Protein AF-A8ZUN6-F1 (afdb_monomer_lite)

Radius of gyration: 23.97 Å; chains: 1; bounding box: 45×44×80 Å

Organism: Desulfosudis oleivorans (strain DSM 6200 / JCM 39069 / Hxd3) (NCBI:txid96561)

Secondary structure (DSSP, 8-state):
-HHHHHHHT--EEEEEETTEEEEEESSTT-EE--HHHHHHTT---HHHHHHHHHHHHHTTSEEEEE---SSTT---EEEE-GGGGG--TT--S---------GGG-HHHHHHHHHHHHHHHHHHHH--

Sequence (128 aa):
MVLTALLDARIFNNVKINGKKERILVNGDSLTLPYKKLMDVYFMNMAGITRGIDDVLAKGLAKLVHQGGGGKHDQSVFALAEDYLRWTPGVVFYKRPKVIRRGFQDPANQRHRKNSRSQNDRLIRIAK

Structure (mmCIF, N/CA/C/O backbone):
data_AF-A8ZUN6-F1
#
_entry.id   AF-A8ZUN6-F1
#
loop_
_atom_site.group_PDB
_atom_site.id
_atom_site.type_symbol
_atom_site.label_atom_id
_atom_site.label_alt_id
_atom_site.label_comp_id
_atom_site.label_asym_id
_atom_site.label_entity_id
_atom_site.label_seq_id
_atom_site.pdbx_PDB_ins_code
_atom_site.Cartn_x
_atom_site.Cartn_y
_atom_site.Cartn_z
_atom_site.occupancy
_atom_site.B_iso_or_equiv
_atom_site.auth_seq_id
_atom_site.auth_comp_id
_atom_site.auth_asym_id
_atom_site.auth_atom_id
_atom_site.pdbx_PDB_model_num
ATOM 1 N N . MET A 1 1 ? 7.915 -0.647 3.345 1.00 77.06 1 MET A N 1
ATOM 2 C CA . MET A 1 1 ? 7.774 0.799 3.073 1.00 77.06 1 MET A CA 1
ATOM 3 C C . MET A 1 1 ? 6.443 1.137 2.420 1.00 77.06 1 MET A C 1
ATOM 5 O O . MET A 1 1 ? 5.673 1.847 3.045 1.00 77.06 1 MET A O 1
ATOM 9 N N . VAL A 1 2 ? 6.089 0.573 1.258 1.00 84.81 2 VAL A N 1
ATOM 10 C CA . VAL A 1 2 ? 4.765 0.828 0.641 1.00 84.81 2 VAL A CA 1
ATOM 11 C C . VAL A 1 2 ? 3.592 0.403 1.535 1.00 84.81 2 VAL A C 1
ATOM 13 O O . VAL A 1 2 ? 2.659 1.177 1.715 1.00 84.81 2 VAL A O 1
ATOM 16 N N . LEU A 1 3 ? 3.665 -0.775 2.170 1.00 84.31 3 LEU A N 1
ATOM 17 C CA . LEU A 1 3 ? 2.647 -1.194 3.144 1.00 84.31 3 LEU A CA 1
ATOM 18 C C . LEU A 1 3 ? 2.510 -0.187 4.294 1.00 84.31 3 LEU A C 1
ATOM 20 O O . LEU A 1 3 ? 1.405 0.189 4.653 1.00 84.31 3 LEU A O 1
ATOM 24 N N . THR A 1 4 ? 3.629 0.286 4.842 1.00 84.19 4 THR A N 1
ATOM 25 C CA . THR A 1 4 ? 3.646 1.284 5.919 1.00 84.19 4 THR A CA 1
ATOM 26 C C . THR A 1 4 ? 2.925 2.564 5.505 1.00 84.19 4 THR A C 1
ATOM 28 O O . THR A 1 4 ? 2.127 3.086 6.274 1.00 84.19 4 THR A O 1
ATOM 31 N N . ALA A 1 5 ? 3.143 3.028 4.274 1.00 86.06 5 ALA A N 1
ATOM 32 C CA . ALA A 1 5 ? 2.460 4.200 3.740 1.00 86.06 5 ALA A CA 1
ATOM 33 C C . ALA A 1 5 ? 0.947 3.986 3.547 1.00 86.06 5 ALA A C 1
ATOM 35 O O . ALA A 1 5 ? 0.164 4.895 3.809 1.00 86.06 5 ALA A O 1
ATOM 36 N N . LEU A 1 6 ? 0.519 2.782 3.150 1.00 84.81 6 LEU A N 1
ATOM 37 C CA . LEU A 1 6 ? -0.905 2.420 3.105 1.00 84.81 6 LEU A CA 1
ATOM 38 C C . LEU A 1 6 ? -1.527 2.388 4.506 1.00 84.81 6 LEU A C 1
ATOM 40 O O . LEU A 1 6 ? -2.644 2.859 4.700 1.00 84.81 6 LEU A O 1
ATOM 44 N N . LEU A 1 7 ? -0.796 1.874 5.496 1.00 85.38 7 LEU A N 1
ATOM 45 C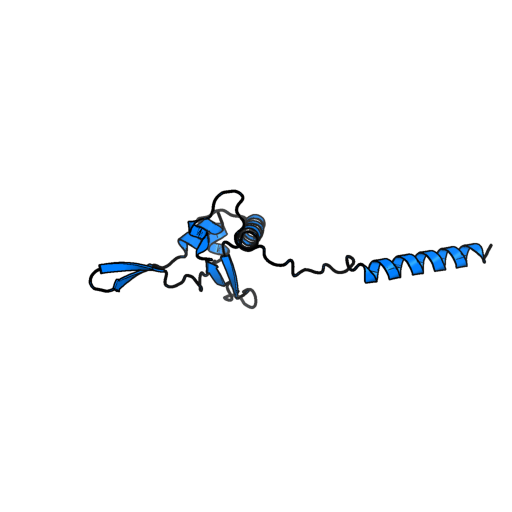 CA . LEU A 1 7 ? -1.246 1.844 6.887 1.00 85.38 7 LEU A CA 1
ATOM 46 C C . LEU A 1 7 ? -1.333 3.243 7.508 1.00 85.38 7 LEU A C 1
ATOM 48 O O . LEU A 1 7 ? -2.188 3.458 8.367 1.00 85.38 7 LEU A O 1
ATOM 52 N N . ASP A 1 8 ? -0.477 4.171 7.085 1.00 84.81 8 ASP A N 1
ATOM 53 C CA . ASP A 1 8 ? -0.504 5.578 7.496 1.00 84.81 8 ASP A CA 1
ATOM 54 C C . ASP A 1 8 ? -1.681 6.348 6.873 1.00 84.81 8 ASP A C 1
ATOM 56 O O . ASP A 1 8 ? -2.231 7.257 7.481 1.00 84.81 8 ASP A O 1
ATOM 60 N N . ALA A 1 9 ? -2.136 5.950 5.682 1.00 84.9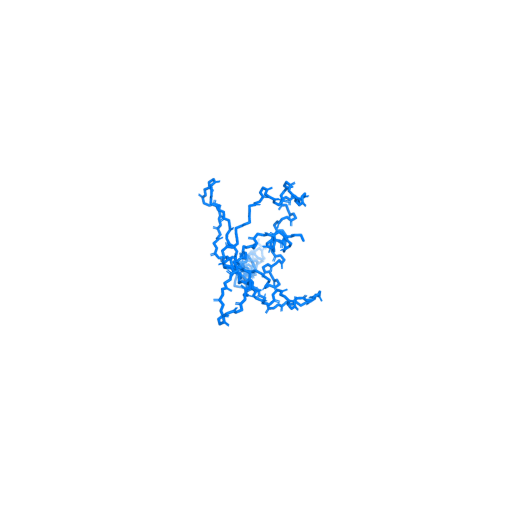4 9 ALA A N 1
ATOM 61 C CA . ALA A 1 9 ? -3.286 6.560 5.009 1.00 84.94 9 ALA A CA 1
ATOM 62 C C . ALA A 1 9 ? -4.656 6.175 5.617 1.00 84.94 9 ALA A C 1
ATOM 64 O O . ALA A 1 9 ? -5.699 6.628 5.139 1.00 84.94 9 ALA A O 1
ATOM 65 N N . ARG A 1 10 ? -4.684 5.330 6.656 1.00 86.69 10 ARG A N 1
ATOM 66 C CA . ARG A 1 10 ? -5.918 4.860 7.303 1.00 86.69 10 ARG A CA 1
ATOM 67 C C . ARG A 1 10 ? -6.569 5.953 8.149 1.00 86.69 10 ARG A C 1
ATOM 69 O O . ARG A 1 10 ? -5.929 6.562 9.002 1.00 86.69 10 ARG A O 1
ATOM 76 N N . ILE A 1 11 ? -7.877 6.115 7.985 1.00 85.00 11 ILE A N 1
ATOM 77 C CA . ILE A 1 11 ? -8.717 7.014 8.774 1.00 85.00 11 ILE A CA 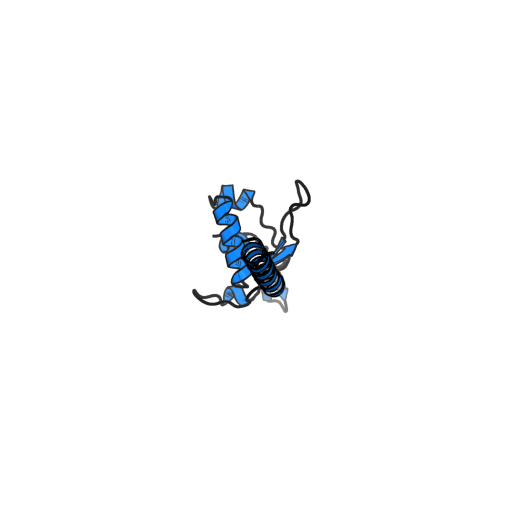1
ATOM 78 C C . ILE A 1 11 ? -9.600 6.173 9.686 1.00 85.00 11 ILE A C 1
ATOM 80 O O . ILE A 1 11 ? -10.366 5.316 9.239 1.00 85.00 11 ILE A O 1
ATOM 84 N N . PHE A 1 12 ? -9.497 6.444 10.982 1.00 85.31 12 PHE A N 1
ATOM 85 C CA . PHE A 1 12 ? -10.272 5.758 12.001 1.00 85.31 12 PHE A CA 1
ATOM 86 C C . PHE A 1 12 ? -11.290 6.706 12.613 1.00 85.31 12 PHE A C 1
ATOM 88 O O . PHE A 1 12 ? -10.914 7.781 13.079 1.00 85.31 12 PHE A O 1
ATOM 95 N N . ASN A 1 13 ? -12.539 6.261 12.698 1.00 85.69 13 ASN A N 1
ATOM 96 C CA . ASN A 1 13 ? -13.574 6.955 13.449 1.00 85.69 13 ASN A CA 1
ATOM 97 C C . ASN A 1 13 ? -13.877 6.207 14.742 1.00 85.69 13 ASN A C 1
ATOM 99 O O . ASN A 1 13 ? -13.863 4.976 14.796 1.00 85.69 13 ASN A O 1
ATOM 103 N N . ASN A 1 14 ? -14.174 6.975 15.787 1.00 83.69 14 ASN A N 1
ATOM 104 C CA . ASN A 1 14 ? -14.669 6.430 17.040 1.00 83.69 14 ASN A CA 1
ATOM 105 C C . ASN A 1 14 ? -16.189 6.363 16.957 1.00 83.69 14 ASN A C 1
ATOM 107 O O . ASN A 1 14 ? -16.854 7.398 16.911 1.00 83.69 14 ASN A O 1
ATOM 111 N N . VAL A 1 15 ? -16.732 5.154 16.948 1.00 85.00 15 VAL A N 1
ATOM 112 C CA . VAL A 1 15 ? -18.173 4.916 16.920 1.00 85.00 15 VAL A CA 1
ATOM 113 C C . VAL A 1 15 ? -18.586 4.369 18.281 1.00 85.00 15 VAL A C 1
ATOM 115 O O . VAL A 1 15 ? -17.864 3.584 18.896 1.00 85.00 15 VAL A O 1
ATOM 118 N N . LYS A 1 16 ? -19.730 4.821 18.801 1.00 80.88 16 LYS A N 1
ATOM 119 C CA . LYS A 1 16 ? -20.330 4.209 19.990 1.00 80.88 16 LYS A CA 1
ATOM 120 C C . LYS A 1 16 ? -21.234 3.069 19.541 1.00 80.88 16 LYS A C 1
ATOM 122 O O . LYS A 1 16 ? -22.281 3.328 18.958 1.00 80.88 16 LYS A O 1
ATOM 127 N N . ILE A 1 17 ? -20.853 1.837 19.856 1.00 77.31 17 ILE A N 1
ATOM 128 C CA . ILE A 1 17 ? -21.691 0.649 19.673 1.00 77.31 17 ILE A CA 1
ATOM 129 C C . ILE A 1 17 ? -22.001 0.113 21.070 1.00 77.31 17 ILE A C 1
ATOM 131 O O . ILE A 1 17 ? -21.096 -0.115 21.871 1.00 77.31 17 ILE A O 1
ATOM 135 N N . ASN A 1 18 ? -23.287 -0.012 21.409 1.00 77.81 18 ASN A N 1
ATOM 136 C CA . ASN A 1 18 ? -23.752 -0.505 22.714 1.00 77.81 18 ASN A CA 1
ATOM 137 C C . ASN A 1 18 ? -23.088 0.187 23.925 1.00 77.81 18 ASN A C 1
ATOM 139 O O . ASN A 1 18 ? -22.684 -0.454 24.893 1.00 77.81 18 ASN A O 1
ATOM 143 N N . GLY A 1 19 ? -22.914 1.511 23.855 1.00 80.94 19 GLY A N 1
ATOM 144 C CA . GLY A 1 19 ? -22.315 2.313 24.930 1.00 80.94 19 GLY A CA 1
ATOM 145 C C . GLY A 1 19 ? -20.786 2.227 25.046 1.00 80.94 19 GLY A C 1
ATOM 146 O O . GLY A 1 19 ? -20.194 3.047 25.750 1.00 80.94 19 GLY A O 1
ATOM 147 N N . LYS A 1 20 ? -20.126 1.318 24.318 1.00 75.31 20 LYS A N 1
ATOM 148 C CA . LYS A 1 20 ? -18.663 1.208 24.246 1.00 75.31 20 LYS A CA 1
ATOM 149 C C . LYS A 1 20 ? -18.128 1.974 23.037 1.00 75.31 20 LYS A C 1
ATOM 151 O O . LYS A 1 20 ? -18.771 2.040 21.993 1.00 75.31 20 LYS A O 1
ATOM 156 N N . LYS A 1 21 ? -16.961 2.605 23.196 1.00 79.50 21 LYS A N 1
ATOM 157 C CA . LYS A 1 21 ? -16.259 3.283 22.098 1.00 79.50 21 LYS A CA 1
ATOM 158 C C . LYS A 1 21 ? -15.440 2.246 21.337 1.00 79.50 21 LYS A C 1
ATOM 160 O O . LYS A 1 21 ? -14.506 1.688 21.904 1.00 79.50 21 LYS A O 1
ATOM 165 N N . GLU A 1 22 ? -15.766 2.032 20.072 1.00 81.69 22 GLU A N 1
ATOM 166 C CA . GLU A 1 22 ? -14.995 1.192 19.161 1.00 81.69 22 GLU A CA 1
ATOM 167 C C . GLU A 1 22 ? -14.355 2.045 18.068 1.00 81.69 22 GLU A C 1
ATOM 169 O O . GLU A 1 22 ? -14.916 3.047 17.615 1.00 81.69 22 GLU A O 1
ATOM 174 N N . ARG A 1 23 ? -13.141 1.662 17.669 1.00 79.50 23 ARG A N 1
ATOM 175 C CA . ARG A 1 23 ? -12.364 2.358 16.646 1.00 79.50 23 ARG A CA 1
ATOM 176 C C . ARG A 1 23 ? -12.511 1.601 15.332 1.00 79.50 23 ARG A C 1
ATOM 178 O O . ARG A 1 23 ? -11.917 0.540 15.169 1.00 79.50 23 ARG A O 1
ATOM 185 N N . ILE A 1 24 ? -13.287 2.152 14.406 1.00 80.62 24 ILE A N 1
ATOM 186 C CA . ILE A 1 24 ? -13.614 1.509 13.130 1.00 80.62 24 ILE A CA 1
ATOM 187 C C . ILE A 1 24 ? -12.818 2.179 12.009 1.00 80.62 24 ILE A C 1
ATOM 189 O O . ILE A 1 24 ? -12.696 3.407 11.965 1.00 80.62 24 ILE A O 1
ATOM 193 N N . LEU A 1 25 ? -12.243 1.365 11.122 1.00 81.31 25 LEU A N 1
ATOM 194 C CA . LEU A 1 25 ? -11.573 1.830 9.910 1.00 81.31 25 LEU A CA 1
ATOM 195 C C . LEU A 1 25 ? -12.631 2.208 8.869 1.00 81.31 25 LEU A C 1
ATOM 197 O O . LEU A 1 25 ? -13.431 1.368 8.476 1.00 81.31 25 LEU A O 1
ATOM 201 N N . VAL A 1 26 ? -12.632 3.463 8.426 1.00 81.69 26 VAL A N 1
ATOM 202 C CA . VAL A 1 26 ? -13.702 4.001 7.564 1.00 81.69 26 VAL A CA 1
ATOM 203 C C . VAL A 1 26 ? -13.341 3.921 6.087 1.00 81.69 26 VAL A C 1
ATOM 205 O O . VAL A 1 26 ? -14.204 3.713 5.245 1.00 81.69 26 VAL A O 1
ATOM 208 N N . ASN A 1 27 ? -12.057 4.075 5.768 1.00 83.75 27 ASN A N 1
ATOM 209 C CA . ASN A 1 27 ? -11.553 4.141 4.398 1.00 83.75 27 ASN A CA 1
ATOM 210 C C . ASN A 1 27 ? -10.770 2.886 3.990 1.00 83.75 27 ASN A C 1
ATOM 212 O O . ASN A 1 27 ? -9.874 2.974 3.154 1.00 83.75 27 ASN A O 1
ATOM 216 N N . GLY A 1 28 ? -11.074 1.732 4.595 1.00 78.25 28 GLY A N 1
ATOM 217 C CA . GLY A 1 28 ? -10.349 0.482 4.342 1.00 78.25 28 GLY A CA 1
ATOM 218 C C . GLY A 1 28 ? -10.315 0.098 2.863 1.00 78.25 28 GLY A C 1
ATOM 219 O O . GLY A 1 28 ? -9.275 -0.345 2.381 1.00 78.25 28 GLY A O 1
ATOM 220 N N . ASP A 1 29 ? -11.401 0.379 2.140 1.00 80.88 29 ASP A N 1
ATOM 221 C CA . ASP A 1 29 ? -11.550 0.075 0.713 1.00 80.88 29 ASP A CA 1
ATOM 222 C C . ASP A 1 29 ? -11.161 1.235 -0.219 1.00 80.88 29 ASP A C 1
ATOM 224 O O . ASP A 1 29 ? -11.176 1.095 -1.441 1.00 80.88 29 ASP A O 1
ATOM 228 N N . SER A 1 30 ? -10.808 2.392 0.346 1.00 86.19 30 SER A N 1
ATOM 229 C CA . SER A 1 30 ? -10.566 3.631 -0.395 1.00 86.19 30 SER A CA 1
ATOM 230 C C . SER A 1 30 ? -9.308 4.353 0.103 1.00 86.19 30 SER A C 1
ATOM 232 O O . SER A 1 30 ? -9.332 5.541 0.438 1.00 86.19 30 SER A O 1
ATOM 234 N N . LEU A 1 31 ? -8.197 3.624 0.190 1.00 86.25 31 LEU A N 1
ATOM 235 C CA . LEU A 1 31 ? -6.891 4.174 0.532 1.00 86.25 31 LEU A CA 1
ATOM 236 C C . LEU A 1 31 ? -6.238 4.771 -0.707 1.00 86.25 31 LEU A C 1
ATOM 238 O O . LEU A 1 31 ? -5.813 4.067 -1.625 1.00 86.25 31 LEU A O 1
ATOM 242 N N . THR A 1 32 ? -6.108 6.088 -0.710 1.00 84.69 32 THR A N 1
ATOM 243 C CA . THR A 1 32 ? -5.415 6.801 -1.777 1.00 84.69 32 THR A CA 1
ATOM 244 C C . THR A 1 32 ? -3.933 6.911 -1.446 1.00 84.69 32 THR A C 1
ATOM 246 O O . THR A 1 32 ? -3.559 7.370 -0.366 1.00 84.69 32 THR A O 1
ATOM 249 N N . LEU A 1 33 ? -3.074 6.502 -2.382 1.00 79.69 33 LEU A N 1
ATOM 250 C CA . LEU A 1 33 ? -1.624 6.518 -2.193 1.00 79.69 33 LEU A CA 1
ATOM 251 C C . LEU A 1 33 ? -0.963 7.454 -3.220 1.00 79.69 33 LEU A C 1
ATOM 253 O O . LEU A 1 33 ? -0.672 7.033 -4.342 1.00 79.69 33 LEU A O 1
ATOM 257 N N . PRO A 1 34 ? -0.698 8.728 -2.873 1.00 78.00 34 PRO A N 1
ATOM 258 C CA . PRO A 1 34 ? -0.025 9.637 -3.786 1.00 78.00 34 PRO A CA 1
ATOM 259 C C . PRO A 1 34 ? 1.453 9.257 -3.915 1.00 78.00 34 PRO A C 1
ATOM 261 O O . PRO A 1 34 ? 2.186 9.257 -2.925 1.00 78.00 34 PRO A O 1
ATOM 264 N N . TYR A 1 35 ? 1.923 9.029 -5.146 1.00 80.31 35 TYR A N 1
ATOM 265 C CA . TYR A 1 35 ? 3.344 8.782 -5.443 1.00 80.31 35 TYR A CA 1
ATOM 266 C C . TYR A 1 35 ? 4.261 9.866 -4.861 1.00 80.31 35 TYR A C 1
ATOM 268 O O . TYR A 1 35 ? 5.328 9.552 -4.343 1.00 80.31 35 TYR A O 1
ATOM 276 N N . LYS A 1 36 ? 3.807 11.126 -4.862 1.00 81.75 36 LYS A N 1
ATOM 277 C CA . LYS A 1 36 ? 4.533 12.248 -4.260 1.00 81.75 36 LYS A CA 1
ATOM 278 C C . LYS A 1 36 ? 4.770 12.058 -2.756 1.00 81.75 36 LYS A C 1
ATOM 280 O O . LYS A 1 36 ? 5.886 12.243 -2.297 1.00 81.75 36 LYS A O 1
ATOM 285 N N . LYS A 1 37 ? 3.767 11.587 -2.001 1.00 82.50 37 LYS A N 1
ATOM 286 C CA . LYS A 1 37 ? 3.918 11.307 -0.559 1.00 82.50 37 LYS A CA 1
ATOM 287 C C . LYS A 1 37 ? 4.956 10.204 -0.319 1.00 82.50 37 LYS A C 1
ATOM 289 O O . LYS A 1 37 ? 5.726 10.276 0.630 1.00 82.50 37 LYS A O 1
ATOM 294 N N . LEU A 1 38 ? 5.011 9.199 -1.194 1.00 84.12 38 LEU A N 1
ATOM 295 C CA . LEU A 1 38 ? 5.997 8.116 -1.109 1.00 84.12 38 LEU A CA 1
ATOM 296 C C . LEU A 1 38 ? 7.431 8.582 -1.387 1.00 84.12 38 LEU A C 1
ATOM 298 O O . LEU A 1 38 ? 8.363 8.077 -0.763 1.00 84.12 38 LEU A O 1
ATOM 302 N N . MET A 1 39 ? 7.601 9.529 -2.307 1.00 86.38 39 MET A N 1
ATOM 303 C CA . MET A 1 39 ? 8.904 10.117 -2.615 1.00 86.38 39 MET A CA 1
ATOM 304 C C . MET A 1 39 ? 9.354 11.075 -1.512 1.00 86.38 39 MET A C 1
ATOM 306 O O . MET A 1 39 ? 10.462 10.934 -1.008 1.00 86.38 39 MET A O 1
ATOM 310 N N . ASP A 1 40 ? 8.476 11.986 -1.093 1.00 87.00 40 ASP A N 1
ATOM 311 C CA . ASP A 1 40 ? 8.831 13.084 -0.191 1.00 87.00 40 ASP A CA 1
ATOM 312 C C . ASP A 1 40 ? 8.964 12.626 1.270 1.00 87.00 40 ASP A C 1
ATOM 314 O O . ASP A 1 40 ? 9.862 13.072 1.977 1.00 87.00 40 ASP A O 1
ATOM 318 N N . VAL A 1 41 ? 8.082 11.732 1.740 1.00 86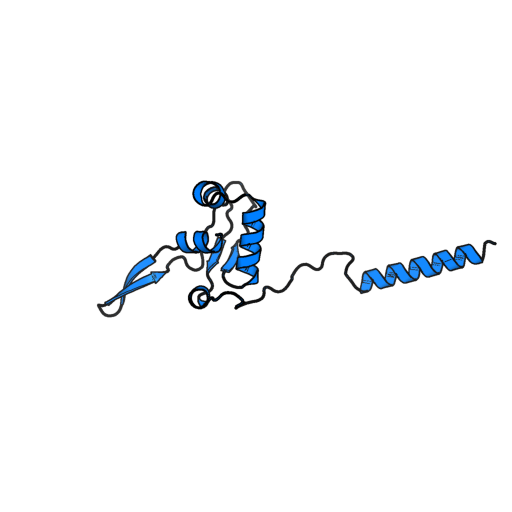.19 41 VAL A N 1
ATOM 319 C CA . VAL A 1 41 ? 8.039 11.311 3.157 1.00 86.19 41 VAL A CA 1
ATOM 320 C C . VAL A 1 41 ? 8.841 10.037 3.397 1.00 86.19 41 VAL A C 1
ATOM 322 O O . VAL A 1 41 ? 9.511 9.896 4.415 1.00 86.19 41 VAL A O 1
ATOM 325 N N . TYR A 1 42 ? 8.756 9.086 2.465 1.00 85.38 42 TYR A N 1
ATOM 326 C CA . TYR A 1 42 ? 9.379 7.769 2.615 1.00 85.38 42 TYR A CA 1
ATOM 327 C C . TYR A 1 42 ? 10.671 7.623 1.802 1.00 85.38 42 TYR A C 1
ATOM 329 O O . TYR A 1 42 ? 11.228 6.526 1.764 1.00 85.38 42 TYR A O 1
ATOM 337 N N . PHE A 1 43 ? 11.136 8.700 1.155 1.00 87.69 43 PHE A N 1
ATOM 338 C CA . PHE A 1 43 ? 12.382 8.760 0.380 1.00 87.69 43 PHE A CA 1
ATOM 339 C C . PHE A 1 43 ? 12.523 7.629 -0.651 1.00 87.69 43 PHE A C 1
ATOM 341 O O . PHE A 1 43 ? 13.624 7.167 -0.955 1.00 87.69 43 PHE A O 1
ATOM 348 N N . MET A 1 44 ? 11.401 7.143 -1.191 1.00 87.00 44 MET A N 1
ATOM 349 C CA . MET A 1 44 ? 11.418 6.059 -2.166 1.00 87.00 44 MET A CA 1
ATOM 350 C C . MET A 1 44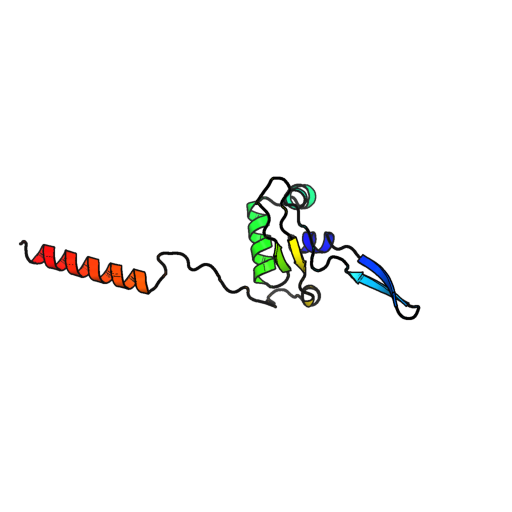 ? 11.545 6.606 -3.581 1.00 87.00 44 MET A C 1
ATOM 352 O O . MET A 1 44 ? 10.794 7.483 -3.996 1.00 87.00 44 MET A O 1
ATOM 356 N N . ASN A 1 45 ? 12.439 6.016 -4.369 1.00 89.88 45 ASN A N 1
ATOM 357 C CA . ASN A 1 45 ? 12.480 6.276 -5.802 1.00 89.88 45 ASN A CA 1
ATOM 358 C C . ASN A 1 45 ? 11.312 5.580 -6.533 1.00 89.88 45 ASN A C 1
ATOM 360 O O . ASN A 1 45 ? 10.703 4.629 -6.038 1.00 89.88 45 ASN A O 1
ATOM 364 N N . MET A 1 46 ? 11.011 6.029 -7.753 1.00 85.81 46 MET A N 1
ATOM 365 C CA . MET A 1 46 ? 9.866 5.534 -8.530 1.00 85.81 46 MET A CA 1
ATOM 366 C C . MET A 1 46 ? 9.922 4.019 -8.804 1.00 85.81 46 MET A C 1
ATOM 368 O O . MET A 1 46 ? 8.897 3.334 -8.764 1.00 85.81 46 MET A O 1
ATOM 372 N N . ALA A 1 47 ? 11.123 3.474 -9.021 1.00 87.38 47 ALA A N 1
ATOM 373 C CA . ALA A 1 47 ? 11.327 2.041 -9.222 1.00 87.38 47 ALA A CA 1
ATOM 374 C C . ALA A 1 47 ? 11.018 1.225 -7.954 1.00 87.38 47 ALA A C 1
ATOM 376 O O . ALA A 1 47 ? 10.355 0.190 -8.026 1.00 87.38 47 ALA A O 1
ATOM 377 N N . GLY A 1 48 ? 11.461 1.701 -6.790 1.00 86.94 48 GLY A N 1
ATOM 378 C CA . GLY A 1 48 ? 11.202 1.092 -5.489 1.00 86.94 48 GLY A CA 1
ATOM 379 C C . GLY A 1 48 ? 9.729 1.164 -5.104 1.00 86.94 48 GLY A C 1
ATOM 380 O O . GLY A 1 48 ? 9.187 0.182 -4.604 1.00 86.94 48 GLY A O 1
ATOM 381 N N . ILE A 1 49 ? 9.058 2.276 -5.421 1.00 87.50 49 ILE A N 1
ATOM 382 C CA . ILE A 1 49 ? 7.607 2.408 -5.251 1.00 87.50 49 ILE A CA 1
ATOM 383 C C . ILE A 1 49 ? 6.880 1.354 -6.083 1.00 87.50 49 ILE A C 1
ATOM 385 O O . ILE A 1 49 ? 6.063 0.614 -5.546 1.00 87.50 49 ILE A O 1
ATOM 389 N N . THR A 1 50 ? 7.205 1.250 -7.373 1.00 87.31 50 THR A N 1
ATOM 390 C CA . THR A 1 50 ? 6.545 0.306 -8.287 1.00 87.31 50 THR A CA 1
ATOM 391 C C . THR A 1 50 ? 6.722 -1.136 -7.811 1.00 87.31 50 THR A C 1
ATOM 393 O O . THR A 1 50 ? 5.739 -1.855 -7.653 1.00 87.31 50 THR A O 1
ATOM 396 N N . ARG A 1 51 ? 7.957 -1.532 -7.472 1.00 88.56 51 ARG A N 1
ATOM 397 C CA . ARG A 1 51 ? 8.247 -2.864 -6.916 1.00 88.56 51 ARG A CA 1
ATOM 398 C C . ARG A 1 51 ? 7.527 -3.111 -5.593 1.00 88.56 51 ARG A C 1
ATOM 400 O O . ARG A 1 51 ? 6.990 -4.189 -5.380 1.00 88.56 51 ARG A O 1
ATOM 407 N N . GLY A 1 52 ? 7.495 -2.119 -4.708 1.00 88.38 52 GLY A N 1
ATOM 408 C CA . GLY A 1 52 ? 6.821 -2.241 -3.421 1.00 88.38 52 GLY A CA 1
ATOM 409 C C . GLY A 1 52 ? 5.303 -2.371 -3.557 1.00 88.38 52 GLY A C 1
ATOM 410 O O . GLY A 1 52 ? 4.697 -3.128 -2.804 1.00 88.38 52 GLY A O 1
ATOM 411 N N . ILE A 1 53 ? 4.690 -1.674 -4.518 1.00 88.25 53 ILE A N 1
ATOM 412 C CA . ILE A 1 53 ? 3.269 -1.839 -4.853 1.00 88.25 53 ILE A CA 1
ATOM 413 C C . ILE A 1 53 ? 3.031 -3.253 -5.387 1.00 88.25 53 ILE A C 1
ATOM 415 O O . ILE A 1 53 ? 2.149 -3.944 -4.878 1.00 88.25 53 ILE A O 1
ATOM 419 N N . ASP A 1 54 ? 3.840 -3.710 -6.344 1.00 87.00 54 ASP A N 1
ATOM 420 C CA . ASP A 1 54 ? 3.740 -5.067 -6.888 1.00 87.00 54 ASP A CA 1
ATOM 421 C C . ASP A 1 54 ? 3.854 -6.131 -5.791 1.00 87.00 54 ASP A C 1
ATOM 423 O O . ASP A 1 54 ? 3.046 -7.055 -5.756 1.00 87.00 54 ASP A O 1
ATOM 427 N N . ASP A 1 55 ? 4.787 -5.974 -4.851 1.00 88.19 55 ASP A N 1
ATOM 428 C CA . ASP A 1 55 ? 4.968 -6.889 -3.722 1.00 88.19 55 ASP A CA 1
ATOM 429 C C . ASP A 1 55 ? 3.751 -6.928 -2.792 1.00 88.19 55 ASP A C 1
ATOM 431 O O . ASP A 1 55 ? 3.318 -8.006 -2.376 1.00 88.19 55 ASP A O 1
ATOM 435 N N . VAL A 1 56 ? 3.193 -5.765 -2.445 1.00 87.88 56 VAL A N 1
ATOM 436 C CA . VAL A 1 56 ? 2.015 -5.663 -1.568 1.00 87.88 56 VAL A CA 1
ATOM 437 C C . VAL A 1 56 ? 0.796 -6.305 -2.235 1.00 87.88 56 VAL A C 1
ATOM 439 O O . VAL A 1 56 ? 0.074 -7.069 -1.590 1.00 87.88 56 VAL A O 1
ATOM 442 N N . LEU A 1 57 ? 0.600 -6.056 -3.532 1.00 86.12 57 LEU A N 1
ATOM 443 C CA . LEU A 1 57 ? -0.470 -6.668 -4.319 1.00 86.12 57 LEU A CA 1
ATOM 444 C C . LEU A 1 57 ? -0.258 -8.180 -4.497 1.00 86.12 57 LEU A C 1
ATOM 446 O O . LEU A 1 57 ? -1.210 -8.953 -4.416 1.00 86.12 57 LEU A O 1
ATOM 450 N N . ALA A 1 58 ? 0.979 -8.624 -4.732 1.00 84.31 58 ALA A N 1
ATOM 451 C CA . ALA A 1 58 ? 1.314 -10.031 -4.948 1.00 84.31 58 ALA A CA 1
ATOM 452 C C . ALA A 1 58 ? 1.167 -10.882 -3.682 1.00 84.31 58 ALA A C 1
ATOM 454 O O . ALA A 1 58 ? 0.849 -12.067 -3.785 1.00 84.31 58 ALA A O 1
ATOM 455 N N . LYS A 1 59 ? 1.394 -10.285 -2.506 1.00 83.44 59 LYS A N 1
ATOM 456 C CA . LYS A 1 59 ? 1.201 -10.923 -1.195 1.00 83.44 59 LYS A CA 1
ATOM 457 C C . LYS A 1 59 ? -0.260 -10.919 -0.734 1.00 83.44 59 LYS A C 1
ATOM 459 O O . LYS A 1 59 ? -0.580 -11.578 0.253 1.00 83.44 59 LYS A O 1
ATOM 464 N N . GLY A 1 60 ? -1.134 -10.196 -1.435 1.00 80.75 60 GLY A N 1
ATOM 465 C CA . GLY A 1 60 ? -2.545 -10.077 -1.080 1.00 80.75 60 GLY A CA 1
ATOM 466 C C . GLY A 1 60 ? -2.806 -9.146 0.100 1.00 80.75 60 GLY A C 1
ATOM 467 O O . GLY A 1 60 ? -3.852 -9.250 0.720 1.00 80.75 60 GLY A O 1
ATOM 468 N N . LEU A 1 61 ? -1.863 -8.257 0.422 1.00 84.69 61 LEU A N 1
ATOM 469 C CA . LEU A 1 61 ? -1.984 -7.314 1.539 1.00 84.69 61 LEU A CA 1
ATOM 470 C C . LEU A 1 61 ? -2.847 -6.102 1.190 1.00 84.69 61 LEU A C 1
ATOM 472 O O . LEU A 1 61 ? -3.465 -5.496 2.062 1.00 84.69 61 LEU A O 1
ATOM 476 N N . ALA A 1 62 ? -2.894 -5.758 -0.093 1.00 86.50 62 ALA A N 1
ATOM 477 C CA . ALA A 1 62 ? -3.811 -4.772 -0.629 1.00 86.50 62 ALA A CA 1
ATOM 478 C C . ALA A 1 62 ? -4.352 -5.237 -1.983 1.00 86.50 62 ALA A C 1
ATOM 480 O O . ALA A 1 62 ? -3.779 -6.105 -2.647 1.00 86.50 62 ALA A O 1
ATOM 481 N N . LYS A 1 63 ? -5.450 -4.623 -2.406 1.00 86.75 63 LYS A N 1
ATOM 482 C CA . LYS A 1 63 ? -6.058 -4.770 -3.725 1.00 86.75 63 LYS A CA 1
ATOM 483 C C . LYS A 1 63 ? -6.089 -3.407 -4.400 1.00 86.75 63 LYS A C 1
ATOM 485 O O . LYS A 1 63 ? -6.334 -2.401 -3.749 1.00 86.75 63 LYS A O 1
ATOM 490 N N . LEU A 1 64 ? -5.840 -3.376 -5.703 1.00 86.12 64 LEU A N 1
ATOM 491 C CA . LEU A 1 64 ? -6.033 -2.171 -6.505 1.00 86.12 64 LEU A CA 1
ATOM 492 C C . LEU A 1 64 ? -7.519 -2.087 -6.868 1.00 86.12 64 LEU A C 1
ATOM 494 O O . LEU A 1 64 ? -8.015 -2.972 -7.563 1.00 86.12 64 LEU A O 1
ATOM 498 N N . VAL A 1 65 ? -8.212 -1.067 -6.365 1.00 87.38 65 VAL A N 1
ATOM 499 C CA . VAL A 1 65 ? -9.642 -0.826 -6.621 1.00 87.38 65 VAL A CA 1
ATOM 500 C C . VAL A 1 65 ? -9.812 0.029 -7.867 1.00 87.38 65 VAL A C 1
ATOM 502 O O . VAL A 1 65 ? -10.615 -0.292 -8.736 1.00 87.38 65 VAL A O 1
ATOM 505 N N . HIS A 1 66 ? -9.004 1.083 -7.981 1.00 85.81 66 HIS A N 1
ATOM 506 C CA . HIS A 1 66 ? -8.986 1.974 -9.135 1.00 85.81 66 HIS A CA 1
ATOM 507 C C . HIS A 1 66 ? -7.549 2.197 -9.583 1.00 85.81 66 HIS A C 1
ATOM 509 O O . HIS A 1 66 ? -6.690 2.586 -8.785 1.00 85.81 66 HIS A O 1
ATOM 515 N N . GLN A 1 67 ? -7.284 1.932 -10.860 1.00 83.56 67 GLN A N 1
ATOM 516 C CA . GLN A 1 67 ? -6.001 2.235 -11.474 1.00 83.56 67 GLN A CA 1
ATOM 517 C C . GLN A 1 67 ? -6.041 3.673 -11.986 1.00 83.56 67 GLN A C 1
ATOM 519 O O . GLN A 1 67 ? -6.657 3.947 -13.011 1.00 83.56 67 GLN A O 1
ATOM 524 N N . GLY A 1 68 ? -5.367 4.570 -11.267 1.00 81.88 68 GLY A N 1
ATOM 525 C CA . GLY A 1 68 ? -5.222 5.957 -11.701 1.00 81.88 68 GLY A CA 1
ATOM 526 C C . GLY A 1 68 ? -4.249 6.111 -12.876 1.00 81.88 68 GLY A C 1
ATOM 527 O O . GLY A 1 68 ? -3.610 5.151 -13.317 1.00 81.88 68 GLY A O 1
ATOM 528 N N . GLY A 1 69 ? -4.073 7.351 -13.331 1.00 76.62 69 GLY A N 1
ATOM 529 C CA . GLY A 1 69 ? -3.164 7.718 -14.423 1.00 76.62 69 GLY A CA 1
ATOM 530 C C . GLY A 1 69 ? -3.859 8.223 -15.690 1.00 76.62 69 GLY A C 1
ATOM 531 O O . GLY A 1 69 ? -3.173 8.567 -16.648 1.00 76.62 69 GLY A O 1
ATOM 532 N N . GLY A 1 70 ? -5.191 8.320 -15.696 1.00 75.62 70 GLY A N 1
ATOM 533 C CA . GLY A 1 70 ? -5.965 8.920 -16.786 1.00 75.62 70 GLY A CA 1
ATOM 534 C C . GLY A 1 70 ? -5.886 10.451 -16.845 1.00 75.62 70 GLY A C 1
ATOM 535 O O . GLY A 1 70 ? -6.253 11.046 -17.853 1.00 75.62 70 GLY A O 1
ATOM 536 N N . GLY A 1 71 ? -5.383 11.110 -15.796 1.00 75.44 71 GLY A N 1
ATOM 537 C CA . GLY A 1 71 ? -5.253 12.566 -15.741 1.00 75.44 71 GLY A CA 1
ATOM 538 C C . GLY A 1 71 ? -4.404 13.063 -14.570 1.00 75.44 71 GLY A C 1
ATOM 539 O O . GLY A 1 71 ? -4.018 12.302 -13.688 1.00 75.44 71 GLY A O 1
ATOM 540 N N . LYS A 1 72 ? -4.130 14.375 -14.540 1.00 72.19 72 LYS A N 1
ATOM 541 C CA . LYS A 1 72 ? -3.219 15.034 -13.573 1.00 72.19 72 LYS A CA 1
ATOM 542 C C . LYS A 1 72 ? -3.619 14.853 -12.097 1.00 72.19 72 LYS A C 1
ATOM 544 O O . LYS A 1 72 ? -2.769 14.958 -11.217 1.00 72.19 72 LYS A O 1
ATOM 549 N N . HIS A 1 73 ? -4.896 14.572 -11.839 1.00 77.88 73 HIS A N 1
ATOM 550 C CA . HIS A 1 73 ? -5.460 14.360 -10.501 1.00 77.88 73 HIS A CA 1
ATOM 551 C C . HIS A 1 73 ? -5.984 12.936 -10.284 1.00 77.88 73 HIS A C 1
ATOM 553 O O . HIS A 1 73 ? -6.515 12.641 -9.218 1.00 77.88 73 HIS A O 1
ATOM 559 N N . ASP A 1 74 ? -5.838 12.059 -11.277 1.00 80.12 74 ASP A N 1
ATOM 560 C CA . ASP A 1 74 ? -6.350 10.699 -11.203 1.00 8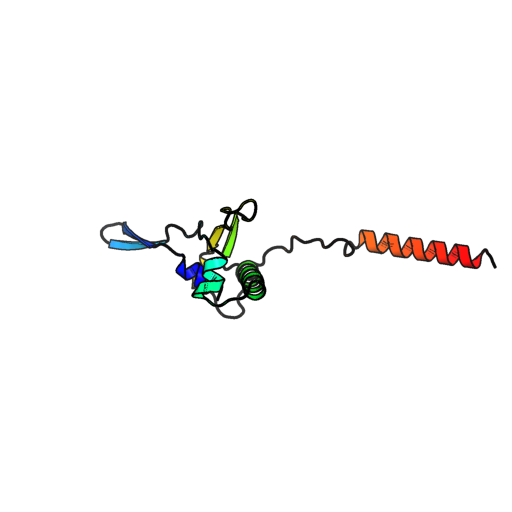0.12 74 ASP A CA 1
ATOM 561 C C . ASP A 1 74 ? -5.364 9.806 -10.442 1.00 80.12 74 ASP A C 1
ATOM 563 O O . ASP A 1 74 ? -4.269 9.495 -10.920 1.00 80.12 74 ASP A O 1
ATOM 567 N N . GLN A 1 75 ? -5.733 9.443 -9.217 1.00 83.81 75 GLN A N 1
ATOM 568 C CA . GLN A 1 75 ? -4.874 8.724 -8.281 1.00 83.81 75 GLN A CA 1
ATOM 569 C C . GLN A 1 75 ? -5.290 7.263 -8.167 1.00 83.81 75 GLN A C 1
ATOM 571 O O . GLN A 1 75 ? -6.460 6.917 -8.267 1.00 83.81 75 GLN A O 1
ATOM 576 N N . SER A 1 76 ? -4.312 6.395 -7.914 1.00 85.25 76 SER A N 1
ATOM 577 C CA . SER A 1 76 ? -4.603 4.987 -7.650 1.00 85.25 76 SER A CA 1
ATOM 578 C C . SER A 1 76 ? -5.252 4.821 -6.277 1.00 85.25 76 SER A C 1
ATOM 580 O O . SER A 1 76 ? -4.750 5.352 -5.280 1.00 85.25 76 SER A O 1
ATOM 582 N N . VAL A 1 77 ? -6.344 4.060 -6.240 1.00 88.19 77 VAL A N 1
ATOM 583 C CA . VAL A 1 77 ? -7.086 3.732 -5.018 1.00 88.19 77 VAL A CA 1
ATOM 584 C C . VAL A 1 77 ? -6.871 2.266 -4.689 1.00 88.19 77 VAL A C 1
ATOM 586 O O . VAL A 1 77 ? -7.017 1.387 -5.544 1.00 88.19 77 VAL A O 1
ATOM 589 N N . PHE A 1 78 ? -6.532 2.006 -3.434 1.00 88.12 78 PHE A N 1
ATOM 590 C CA . PHE A 1 78 ? -6.258 0.683 -2.906 1.00 88.12 78 PHE A CA 1
ATOM 591 C C . PHE A 1 78 ? -7.256 0.326 -1.805 1.00 88.12 78 PHE A C 1
ATOM 593 O O . PHE A 1 78 ? -7.644 1.175 -1.012 1.00 88.12 78 PHE A O 1
ATOM 600 N N . ALA A 1 79 ? -7.611 -0.949 -1.720 1.00 87.69 79 ALA A N 1
ATOM 601 C CA . ALA A 1 79 ? -8.296 -1.532 -0.577 1.00 87.69 79 ALA A CA 1
ATOM 602 C C . ALA A 1 79 ? -7.296 -2.353 0.235 1.00 87.69 79 ALA A C 1
ATOM 604 O O . ALA A 1 79 ? -6.507 -3.113 -0.335 1.00 87.69 79 ALA A O 1
ATOM 605 N N . LEU A 1 80 ? -7.311 -2.218 1.556 1.00 86.44 80 LEU A N 1
ATOM 606 C CA . LEU A 1 80 ? -6.494 -3.029 2.451 1.00 86.44 80 LEU A CA 1
ATOM 607 C C . LEU A 1 80 ? -7.210 -4.355 2.716 1.00 86.44 80 LEU A C 1
ATOM 609 O O . LEU A 1 80 ? -8.372 -4.367 3.104 1.00 86.44 80 LEU A O 1
ATOM 613 N N . ALA A 1 81 ? -6.529 -5.480 2.519 1.00 82.75 81 ALA A N 1
ATOM 614 C CA . ALA A 1 81 ? -7.117 -6.779 2.835 1.00 82.75 81 ALA A CA 1
ATOM 615 C C . ALA A 1 81 ? -7.028 -7.019 4.341 1.00 82.75 81 ALA A C 1
ATOM 617 O O . ALA A 1 81 ? -5.913 -6.972 4.842 1.00 82.75 81 ALA A O 1
ATOM 618 N N . GLU A 1 82 ? -8.132 -7.312 5.040 1.00 75.00 82 GLU A N 1
ATOM 619 C CA . GLU A 1 82 ? -8.197 -7.481 6.511 1.00 75.00 82 GLU A CA 1
ATOM 620 C C . GLU A 1 82 ? -7.111 -8.402 7.100 1.00 75.00 82 GLU A C 1
ATOM 622 O O . GLU A 1 82 ? -6.605 -8.159 8.199 1.00 75.00 82 GLU A O 1
ATOM 627 N N . ASP A 1 83 ? -6.676 -9.397 6.328 1.00 73.06 83 ASP A N 1
ATOM 628 C CA . ASP A 1 83 ? -5.617 -10.342 6.685 1.00 73.06 83 ASP A CA 1
ATOM 629 C C . ASP A 1 83 ? -4.242 -9.691 6.913 1.00 73.06 83 ASP A C 1
ATOM 631 O O . ASP A 1 83 ? -3.347 -10.318 7.485 1.00 73.06 83 ASP A O 1
ATOM 635 N N . TYR A 1 84 ? -4.056 -8.418 6.540 1.00 71.88 84 TYR A N 1
ATOM 636 C CA . TYR A 1 84 ? -2.815 -7.675 6.771 1.00 71.88 84 TYR A CA 1
ATOM 637 C C . TYR A 1 84 ? -2.371 -7.686 8.242 1.00 71.88 84 TYR A C 1
ATOM 639 O O . TYR A 1 84 ? -1.172 -7.661 8.515 1.00 71.88 84 TYR A O 1
ATOM 647 N N . LEU A 1 85 ? -3.316 -7.753 9.188 1.00 74.44 85 LEU A N 1
ATOM 648 C CA . LEU A 1 85 ? -3.031 -7.816 10.626 1.00 74.44 85 LEU A CA 1
ATOM 649 C C . LEU A 1 85 ? -2.380 -9.137 11.050 1.00 74.44 85 LEU A C 1
ATOM 651 O O . LEU A 1 85 ? -1.695 -9.183 12.066 1.00 74.44 85 LEU A O 1
ATOM 655 N N . ARG A 1 86 ? -2.596 -10.207 10.282 1.00 75.31 86 ARG A N 1
ATOM 656 C CA . ARG A 1 86 ? -2.065 -11.549 10.548 1.00 75.31 86 ARG A CA 1
ATOM 657 C C . ARG A 1 86 ? -0.805 -11.840 9.737 1.00 75.31 86 ARG A C 1
ATOM 659 O O . ARG A 1 86 ? -0.313 -12.965 9.756 1.00 75.31 86 ARG A O 1
ATOM 666 N N . TRP A 1 87 ? -0.308 -10.861 8.979 1.00 74.62 87 TRP A N 1
ATOM 667 C CA . TRP A 1 87 ? 0.810 -11.075 8.074 1.00 74.62 87 TRP A CA 1
ATOM 668 C C . TRP A 1 87 ? 2.115 -11.327 8.828 1.00 74.62 87 TRP A C 1
ATOM 670 O O . TRP A 1 87 ? 2.533 -10.525 9.662 1.00 74.62 87 TRP A O 1
ATOM 680 N N . THR A 1 88 ? 2.805 -12.402 8.456 1.00 73.12 88 THR A N 1
ATOM 681 C CA . THR A 1 88 ? 4.173 -12.694 8.887 1.00 73.12 88 THR A CA 1
ATOM 682 C C . THR A 1 88 ? 5.090 -12.857 7.671 1.00 73.12 88 THR A C 1
ATOM 684 O O . THR A 1 88 ? 4.619 -13.139 6.560 1.00 73.12 88 THR A O 1
ATOM 687 N N . PRO A 1 89 ? 6.413 -12.659 7.833 1.00 73.75 89 PRO A N 1
ATOM 688 C CA . PRO A 1 89 ? 7.362 -12.851 6.742 1.00 73.75 89 PRO A CA 1
ATOM 689 C C . PRO A 1 89 ? 7.205 -14.237 6.097 1.00 73.75 89 PRO A C 1
ATOM 691 O O . PRO A 1 89 ? 7.254 -15.254 6.779 1.00 73.75 89 PRO A O 1
ATOM 694 N N . GLY A 1 90 ? 7.010 -14.271 4.775 1.00 72.25 90 GLY A N 1
ATOM 695 C CA . GLY A 1 90 ? 6.823 -15.509 4.004 1.00 72.25 90 GLY A CA 1
ATOM 696 C C . GLY A 1 90 ? 5.365 -15.890 3.722 1.00 72.25 90 GLY A C 1
ATOM 697 O O . GLY A 1 90 ? 5.124 -16.719 2.846 1.00 72.25 90 GLY A O 1
ATOM 698 N N . VAL A 1 91 ? 4.388 -15.252 4.374 1.00 71.56 91 VAL A N 1
ATOM 699 C CA . VAL A 1 91 ? 2.963 -15.522 4.139 1.00 71.56 91 VAL A CA 1
ATOM 700 C C . VAL A 1 91 ? 2.441 -14.733 2.936 1.00 71.56 91 VAL A C 1
ATOM 702 O O . VAL A 1 91 ? 2.704 -13.536 2.779 1.00 71.56 91 VAL A O 1
ATOM 705 N N . VAL A 1 92 ? 1.684 -15.423 2.082 1.00 73.56 92 VAL A N 1
ATOM 706 C CA . VAL A 1 92 ? 0.942 -14.864 0.946 1.00 73.56 92 VAL A CA 1
ATOM 707 C C . VAL A 1 92 ? -0.525 -15.227 1.150 1.00 73.56 92 VAL A C 1
ATOM 709 O O . VAL A 1 92 ? -0.875 -16.399 1.049 1.00 73.56 92 VAL A O 1
ATOM 712 N N . PHE A 1 93 ? -1.375 -14.242 1.439 1.00 69.12 93 PHE A N 1
ATOM 713 C CA . PHE A 1 93 ? -2.807 -14.477 1.685 1.00 69.12 93 PHE A CA 1
ATOM 714 C C . PHE A 1 93 ? -3.585 -14.676 0.395 1.00 69.12 93 PHE A C 1
ATOM 716 O O . PHE A 1 93 ? -4.481 -15.508 0.302 1.00 69.12 93 PHE A O 1
ATOM 723 N N . TYR A 1 94 ? -3.207 -13.921 -0.630 1.00 68.75 94 TYR A N 1
ATOM 724 C CA . TYR A 1 94 ? -3.830 -14.007 -1.932 1.00 68.75 94 TYR A CA 1
ATOM 725 C C . TYR A 1 94 ? -2.784 -13.790 -3.013 1.00 68.75 94 TYR A C 1
ATOM 727 O O . TYR A 1 94 ? -2.151 -12.738 -3.092 1.00 68.75 94 TYR A O 1
ATOM 735 N N . LYS A 1 95 ? -2.611 -14.797 -3.869 1.00 69.38 95 LYS A N 1
ATOM 736 C CA . LYS A 1 95 ? -1.724 -14.708 -5.023 1.00 69.38 95 LYS A CA 1
ATOM 737 C C . LYS A 1 95 ? -2.507 -14.121 -6.189 1.00 69.38 95 LYS A C 1
ATOM 739 O O . LYS A 1 95 ? -3.368 -14.792 -6.755 1.00 69.38 95 LYS A O 1
ATOM 744 N N . ARG A 1 96 ? -2.189 -12.883 -6.578 1.00 65.62 96 ARG A N 1
ATOM 745 C CA . ARG A 1 96 ? -2.797 -12.257 -7.761 1.00 65.62 96 ARG A CA 1
ATOM 746 C C . ARG A 1 96 ? -2.594 -13.169 -8.986 1.00 65.62 96 ARG A C 1
ATOM 748 O O . ARG A 1 96 ? -1.448 -13.547 -9.263 1.00 65.62 96 ARG A O 1
ATOM 755 N N . PRO A 1 97 ? -3.655 -13.521 -9.737 1.00 67.06 97 PRO A N 1
ATOM 756 C CA . PRO A 1 97 ? -3.492 -14.270 -10.975 1.00 67.06 97 PRO A CA 1
ATOM 757 C C . PRO A 1 97 ? -2.612 -13.454 -11.925 1.00 67.06 97 PRO A C 1
ATOM 759 O O . PRO A 1 97 ? -2.810 -12.250 -12.096 1.00 67.06 97 PRO A O 1
ATOM 762 N N . LYS A 1 98 ? -1.594 -14.085 -12.519 1.00 63.81 98 LYS A N 1
ATOM 763 C CA . LYS A 1 98 ? -0.735 -13.420 -13.506 1.00 63.81 98 LYS A CA 1
ATOM 764 C C . LYS A 1 98 ? -1.564 -13.169 -14.767 1.00 63.81 98 LYS A C 1
ATOM 766 O O . LYS A 1 98 ? -1.682 -14.046 -15.612 1.00 63.81 98 LYS A O 1
ATOM 771 N N . VAL A 1 99 ? -2.133 -11.971 -14.886 1.00 60.03 99 VAL A N 1
ATOM 772 C CA . VAL A 1 99 ? -2.977 -11.580 -16.033 1.00 60.03 99 VAL A CA 1
ATOM 773 C C . VAL A 1 99 ? -2.143 -11.342 -17.303 1.00 60.03 99 VAL A C 1
ATOM 775 O O . VAL A 1 99 ? -2.670 -11.302 -18.410 1.00 60.03 99 VAL A O 1
ATOM 778 N N . ILE A 1 100 ? -0.815 -11.235 -17.186 1.00 58.41 100 ILE A N 1
ATOM 779 C CA . ILE A 1 100 ? 0.048 -10.937 -18.331 1.00 58.41 100 ILE A CA 1
ATOM 780 C C . ILE A 1 100 ? 0.388 -12.224 -19.098 1.00 58.41 100 ILE A C 1
ATOM 782 O O . ILE A 1 100 ? 1.391 -12.884 -18.820 1.00 58.41 100 ILE A O 1
ATOM 786 N N . ARG A 1 101 ? -0.399 -12.538 -20.132 1.00 53.78 101 ARG A N 1
ATOM 787 C CA . ARG A 1 101 ? 0.098 -13.309 -21.280 1.00 53.78 101 ARG A CA 1
ATOM 788 C C . ARG A 1 101 ? 1.059 -12.410 -22.065 1.00 53.78 101 ARG A C 1
ATOM 790 O O . ARG A 1 101 ? 0.632 -11.568 -22.849 1.00 53.78 101 ARG A O 1
ATOM 797 N N . ARG A 1 102 ? 2.368 -12.528 -21.823 1.00 53.59 102 ARG A N 1
ATOM 798 C CA . ARG A 1 102 ? 3.386 -11.781 -22.583 1.00 53.59 102 ARG A CA 1
ATOM 799 C C . ARG A 1 102 ? 3.563 -12.400 -23.974 1.00 53.59 102 ARG A C 1
ATOM 801 O O . ARG A 1 102 ? 4.386 -13.295 -24.132 1.00 53.59 102 ARG A O 1
ATOM 808 N N . GLY A 1 103 ? 2.830 -11.898 -24.970 1.00 65.75 103 GLY A N 1
ATOM 809 C CA . GLY A 1 103 ? 3.098 -12.093 -26.406 1.00 65.75 103 GLY A CA 1
ATOM 810 C C . GLY A 1 103 ? 3.696 -13.457 -26.798 1.00 65.75 103 GLY A C 1
ATOM 811 O O . GLY A 1 103 ? 3.081 -14.494 -26.577 1.00 65.75 103 GLY A O 1
ATOM 812 N N . PHE A 1 104 ? 4.914 -13.450 -27.359 1.00 55.00 104 PHE A N 1
ATOM 813 C CA . PHE A 1 104 ? 5.682 -14.592 -27.911 1.00 55.00 104 PHE A CA 1
ATOM 814 C C . PHE A 1 104 ? 5.844 -15.850 -27.024 1.00 55.00 104 PHE A C 1
ATOM 816 O O . PHE A 1 104 ? 6.429 -16.841 -27.467 1.00 55.00 104 PHE A O 1
ATOM 823 N N . GLN A 1 105 ? 5.365 -15.828 -25.782 1.00 56.38 105 GLN A N 1
ATOM 824 C CA . GLN A 1 105 ? 5.345 -16.975 -24.874 1.00 56.38 105 GLN A CA 1
ATOM 825 C C . GLN A 1 105 ? 4.107 -17.865 -25.045 1.00 56.38 105 GLN A C 1
ATOM 827 O O . GLN A 1 105 ? 3.991 -18.863 -24.339 1.00 56.38 105 GLN A O 1
ATOM 832 N N . ASP A 1 106 ? 3.205 -17.546 -25.979 1.00 58.00 106 ASP A N 1
ATOM 833 C CA . ASP A 1 106 ? 2.119 -18.452 -26.342 1.00 58.00 106 ASP A CA 1
ATOM 834 C C . ASP A 1 106 ? 2.688 -19.735 -26.994 1.00 58.00 106 ASP A C 1
ATOM 836 O O . ASP A 1 106 ? 3.353 -19.646 -28.040 1.00 58.00 106 ASP A O 1
ATOM 840 N N . PRO A 1 107 ? 2.455 -20.935 -26.423 1.00 62.00 107 PRO A N 1
ATOM 841 C CA . PRO A 1 107 ? 2.881 -22.188 -27.040 1.00 62.00 107 PRO A CA 1
ATOM 842 C C . PRO A 1 107 ? 2.336 -22.371 -28.466 1.00 62.00 107 PRO A C 1
ATOM 844 O O . PRO A 1 107 ? 2.983 -23.042 -29.273 1.00 62.00 107 PRO A O 1
ATOM 847 N N . ALA A 1 108 ? 1.210 -21.741 -28.823 1.00 61.19 108 ALA A N 1
ATOM 848 C CA . ALA A 1 108 ? 0.686 -21.744 -30.188 1.00 61.19 108 ALA A CA 1
ATOM 849 C C . ALA A 1 108 ? 1.602 -20.988 -31.174 1.00 61.19 108 ALA A C 1
ATOM 851 O O . ALA A 1 108 ? 1.907 -21.498 -32.254 1.00 61.19 108 ALA A O 1
ATOM 852 N N . ASN A 1 109 ? 2.140 -19.828 -30.778 1.00 55.91 109 ASN A N 1
ATOM 853 C CA . ASN A 1 109 ? 3.064 -19.042 -31.608 1.00 55.91 109 ASN A CA 1
ATOM 854 C C . ASN A 1 109 ? 4.453 -19.691 -31.736 1.00 55.91 109 ASN A C 1
ATOM 856 O O . ASN A 1 109 ? 5.128 -19.535 -32.757 1.00 55.91 109 ASN A O 1
ATOM 860 N N . GLN A 1 110 ? 4.883 -20.470 -30.740 1.00 59.78 110 GLN A N 1
ATOM 861 C CA . GLN A 1 110 ? 6.133 -21.233 -30.828 1.00 59.78 110 GLN A CA 1
ATOM 862 C C . GLN A 1 110 ? 6.061 -22.372 -31.856 1.00 59.78 110 GLN A C 1
ATOM 864 O O . GLN A 1 110 ? 7.057 -22.650 -32.529 1.00 59.78 110 GLN A O 1
ATOM 869 N N . ARG A 1 111 ? 4.892 -23.011 -32.020 1.00 57.59 111 ARG A N 1
ATOM 870 C CA . ARG A 1 111 ? 4.680 -24.065 -33.031 1.00 57.59 111 ARG A CA 1
ATOM 871 C C . ARG A 1 111 ? 4.777 -23.514 -34.454 1.00 57.59 111 ARG A C 1
ATOM 873 O O . ARG A 1 111 ? 5.454 -24.112 -35.288 1.00 57.59 111 ARG A O 1
ATOM 880 N N . HIS A 1 112 ? 4.203 -22.336 -34.702 1.00 57.22 112 HIS A N 1
ATOM 881 C CA . HIS A 1 112 ? 4.231 -21.698 -36.022 1.00 57.22 112 HIS A CA 1
ATOM 882 C C . HIS A 1 112 ? 5.659 -21.367 -36.494 1.00 57.22 112 HIS A C 1
ATOM 884 O O . HIS A 1 112 ? 5.985 -21.546 -37.667 1.00 57.22 112 HIS A O 1
ATOM 890 N N . ARG A 1 113 ? 6.545 -20.961 -35.570 1.00 56.06 113 ARG A N 1
ATOM 891 C CA . ARG A 1 113 ? 7.966 -20.694 -35.862 1.00 56.06 113 ARG A CA 1
ATOM 892 C C . ARG A 1 113 ? 8.799 -21.944 -36.153 1.00 56.06 113 ARG A C 1
ATOM 894 O O . ARG A 1 113 ? 9.757 -21.861 -36.919 1.00 56.06 113 ARG A O 1
ATOM 901 N N . LYS A 1 114 ? 8.485 -23.092 -35.542 1.00 57.38 114 LYS A N 1
ATOM 902 C CA . LYS A 1 114 ? 9.205 -24.348 -35.827 1.00 57.38 114 LYS A CA 1
ATOM 903 C C . LYS A 1 114 ? 8.883 -24.865 -37.231 1.00 57.38 114 LYS A C 1
ATOM 905 O O . LYS A 1 114 ? 9.793 -25.289 -37.941 1.00 57.38 114 LYS A O 1
ATOM 910 N N . ASN A 1 115 ? 7.624 -24.748 -37.652 1.00 57.50 115 ASN A N 1
ATOM 911 C CA . ASN A 1 115 ? 7.197 -25.178 -38.983 1.00 57.50 115 ASN A CA 1
ATOM 912 C C . ASN A 1 115 ? 7.780 -24.303 -40.105 1.00 57.50 115 ASN A C 1
ATOM 914 O O . ASN A 1 115 ? 8.225 -24.844 -41.114 1.00 57.50 115 ASN A O 1
ATOM 918 N N . SER A 1 116 ? 7.870 -22.980 -39.915 1.00 57.88 116 SER A N 1
ATOM 919 C CA . SER A 1 116 ? 8.444 -22.084 -40.932 1.00 57.88 116 SER A CA 1
ATOM 920 C C . SER A 1 116 ? 9.958 -22.254 -41.114 1.00 57.88 116 SER A C 1
ATOM 922 O O . SER A 1 116 ? 10.445 -22.203 -42.242 1.00 57.88 116 SER A O 1
ATOM 924 N N . ARG A 1 117 ? 10.710 -22.546 -40.041 1.00 57.38 117 ARG A N 1
ATOM 925 C CA . ARG A 1 117 ? 12.133 -22.931 -40.149 1.00 57.38 117 ARG A CA 1
ATOM 926 C C . ARG A 1 117 ? 12.316 -24.252 -40.896 1.00 57.38 117 ARG A C 1
ATOM 928 O O . ARG A 1 117 ? 13.140 -24.324 -41.799 1.00 57.38 117 ARG A O 1
ATOM 935 N N . SER A 1 118 ? 11.497 -25.260 -40.587 1.00 59.03 118 SER A N 1
ATOM 936 C CA . SER A 1 118 ? 11.557 -26.560 -41.267 1.00 59.03 118 SER A CA 1
ATOM 937 C C . SER A 1 118 ? 11.213 -26.488 -42.759 1.00 59.03 118 SER A C 1
ATOM 939 O O . SER A 1 118 ? 11.709 -27.319 -43.517 1.00 59.03 118 SER A O 1
ATOM 941 N N . GLN A 1 119 ? 10.348 -25.564 -43.188 1.00 57.81 119 GLN A N 1
ATOM 942 C CA . GLN A 1 119 ? 10.032 -25.378 -44.608 1.00 57.81 119 GLN A CA 1
ATOM 943 C C . GLN A 1 119 ? 11.158 -24.660 -45.358 1.00 57.81 119 GLN A C 1
ATOM 945 O O . GLN A 1 119 ? 11.543 -25.117 -46.433 1.00 57.81 119 GLN A O 1
ATOM 950 N N . ASN A 1 120 ? 11.744 -23.610 -44.776 1.00 58.72 120 ASN A N 1
ATOM 951 C CA . ASN A 1 120 ? 12.866 -22.903 -45.398 1.00 58.72 120 ASN A CA 1
ATOM 952 C C . ASN A 1 120 ? 14.114 -23.794 -45.529 1.00 58.72 120 ASN A C 1
ATOM 954 O O . ASN A 1 120 ? 14.741 -23.803 -46.584 1.00 58.72 120 ASN A O 1
ATOM 958 N N . ASP A 1 121 ? 14.417 -24.624 -44.527 1.00 59.16 121 ASP A N 1
ATOM 959 C CA . ASP A 1 121 ? 15.538 -25.575 -44.598 1.00 59.16 121 ASP A CA 1
ATOM 960 C C . ASP A 1 121 ? 15.332 -26.670 -45.663 1.00 59.16 121 ASP A C 1
ATOM 962 O O . ASP A 1 121 ? 16.302 -27.173 -46.233 1.00 59.16 121 ASP A O 1
ATOM 966 N N . ARG A 1 122 ? 14.078 -27.039 -45.968 1.00 56.94 122 ARG A N 1
ATOM 967 C CA . ARG A 1 122 ? 13.761 -27.968 -47.068 1.00 56.94 122 ARG A CA 1
ATOM 968 C C . ARG A 1 122 ? 13.921 -27.311 -48.435 1.00 56.94 122 ARG A C 1
ATOM 970 O O . ARG A 1 122 ? 14.491 -27.934 -49.323 1.00 56.94 122 ARG A O 1
ATOM 977 N N . LEU A 1 123 ? 13.468 -26.068 -48.598 1.00 57.91 123 LEU A N 1
ATOM 978 C CA . LEU A 1 123 ? 13.596 -25.334 -49.862 1.00 57.91 123 LEU A CA 1
ATOM 979 C C . LEU A 1 123 ? 15.067 -25.084 -50.229 1.00 57.91 123 LEU A C 1
ATOM 981 O O . LEU A 1 123 ? 15.444 -25.244 -51.384 1.00 57.91 123 LEU A O 1
ATOM 985 N N . ILE A 1 124 ? 15.922 -24.798 -49.242 1.00 59.66 124 ILE A N 1
ATOM 986 C CA . ILE A 1 124 ? 17.364 -24.589 -49.455 1.00 59.66 124 ILE A CA 1
ATOM 987 C C . ILE A 1 124 ? 18.084 -25.883 -49.883 1.00 59.66 124 ILE A C 1
ATOM 989 O O . ILE A 1 124 ? 19.065 -25.818 -50.618 1.00 59.66 124 ILE A O 1
ATOM 993 N N . ARG A 1 125 ? 17.610 -27.066 -49.462 1.00 58.34 125 ARG A N 1
ATOM 994 C CA . ARG A 1 125 ? 18.199 -28.360 -49.867 1.00 58.34 125 ARG A CA 1
ATOM 995 C C . ARG A 1 125 ? 17.781 -28.836 -51.256 1.00 58.34 125 ARG A C 1
ATOM 997 O O . ARG A 1 125 ? 18.492 -29.653 -51.818 1.00 58.34 125 ARG A O 1
ATOM 1004 N N . ILE A 1 126 ? 16.647 -28.369 -51.777 1.00 59.91 126 ILE A N 1
ATOM 1005 C CA . ILE A 1 126 ? 16.153 -28.726 -53.120 1.00 59.91 126 ILE A CA 1
ATOM 1006 C C . ILE A 1 126 ? 16.785 -27.824 -54.198 1.00 59.91 126 ILE A C 1
ATOM 1008 O O . ILE A 1 126 ? 16.817 -28.186 -55.366 1.00 59.91 126 ILE A O 1
ATOM 1012 N N . ALA A 1 127 ? 17.311 -26.659 -53.806 1.00 55.44 127 ALA A N 1
ATOM 1013 C CA . ALA A 1 127 ? 17.933 -25.677 -54.697 1.00 55.44 127 ALA A CA 1
ATOM 1014 C C . ALA A 1 127 ? 19.468 -25.828 -54.851 1.00 55.44 127 ALA A C 1
ATOM 1016 O O . ALA A 1 127 ? 20.129 -24.887 -55.289 1.00 55.44 127 ALA A O 1
ATOM 1017 N N . LYS A 1 128 ? 20.037 -26.978 -54.467 1.00 48.09 128 LYS A N 1
ATOM 1018 C CA . LYS A 1 128 ? 21.434 -27.380 -54.706 1.00 48.09 128 LYS A CA 1
ATOM 1019 C C . LYS A 1 128 ? 21.456 -28.644 -55.549 1.00 48.09 128 LYS A C 1
ATOM 1021 O O . LYS A 1 128 ? 22.387 -28.751 -56.370 1.00 48.09 128 LYS A O 1
#

pLDDT: mean 75.98, std 11.47, range [48.09, 89.88]

Foldseek 3Di:
DLLVQQVVQWDWDFDQDPNDTDTDTDCQQFRWDDPVCCCPVVVDDPVRNVVVVVVCVQLVQKDFPDDFDPDPPTTTTIHGDPCNVVDDPPHRPDGDPPPDPPPCPPPVNVVVVVVVVVVVVVVVVVVD